Protein AF-A0A942FLY1-F1 (afdb_monomer_lite)

pLDDT: mean 85.31, std 17.41, range [40.28, 98.5]

Structure (mmCIF, N/CA/C/O backbone):
data_AF-A0A942FLY1-F1
#
_entry.id   AF-A0A942FLY1-F1
#
loop_
_atom_site.group_PDB
_atom_site.id
_atom_site.type_symbol
_atom_site.label_atom_id
_atom_site.label_alt_id
_atom_site.label_comp_id
_atom_site.label_asym_id
_atom_site.label_entity_id
_atom_site.label_seq_id
_atom_site.pdbx_PDB_ins_code
_atom_site.Cartn_x
_atom_site.Cartn_y
_atom_site.Cartn_z
_atom_site.occupancy
_atom_site.B_iso_or_equiv
_atom_site.auth_seq_id
_atom_site.auth_comp_id
_atom_site.auth_asym_id
_atom_site.auth_atom_id
_atom_site.pdbx_PDB_model_num
ATOM 1 N N . MET A 1 1 ? 73.796 -6.357 -2.830 1.00 40.78 1 MET A N 1
ATOM 2 C CA . MET A 1 1 ? 73.088 -5.312 -3.601 1.00 40.78 1 MET A CA 1
ATOM 3 C C . MET A 1 1 ? 71.598 -5.656 -3.583 1.00 40.78 1 MET A C 1
ATOM 5 O O . MET A 1 1 ? 71.176 -6.562 -4.288 1.00 40.78 1 MET A O 1
ATOM 9 N N . HIS A 1 2 ? 70.840 -5.077 -2.645 1.00 40.28 2 HIS A N 1
ATOM 10 C CA . HIS A 1 2 ? 69.423 -5.391 -2.408 1.00 40.28 2 HIS A CA 1
ATOM 11 C C . HIS A 1 2 ? 68.523 -4.657 -3.409 1.00 40.28 2 HIS A C 1
ATOM 13 O O . HIS A 1 2 ? 68.563 -3.433 -3.484 1.00 40.28 2 HIS A O 1
ATOM 19 N N . SER A 1 3 ? 67.695 -5.399 -4.148 1.00 44.44 3 SER A N 1
ATOM 20 C CA . SER A 1 3 ? 66.624 -4.842 -4.980 1.00 44.44 3 SER A CA 1
ATOM 21 C C . SER A 1 3 ? 65.316 -4.866 -4.185 1.00 44.44 3 SER A C 1
ATOM 23 O O . SER A 1 3 ? 64.737 -5.927 -3.949 1.00 44.44 3 SER A O 1
ATOM 25 N N . GLY A 1 4 ? 64.902 -3.697 -3.692 1.00 44.03 4 GLY A N 1
ATOM 26 C CA . GLY A 1 4 ? 63.674 -3.511 -2.921 1.00 44.03 4 GLY A CA 1
ATOM 27 C C . GLY A 1 4 ? 62.447 -3.460 -3.831 1.00 44.03 4 GLY A C 1
ATOM 28 O O . GLY A 1 4 ? 62.300 -2.544 -4.639 1.00 44.03 4 GLY A O 1
ATOM 29 N N . LYS A 1 5 ? 61.546 -4.435 -3.687 1.00 50.16 5 LYS A N 1
ATOM 30 C CA . LYS A 1 5 ? 60.229 -4.433 -4.337 1.00 50.16 5 LYS A CA 1
ATOM 31 C C . LYS A 1 5 ? 59.333 -3.398 -3.644 1.00 50.16 5 LYS A C 1
ATOM 33 O O . LYS A 1 5 ? 59.075 -3.507 -2.448 1.00 50.16 5 LYS A O 1
ATOM 38 N N . ARG A 1 6 ? 58.865 -2.392 -4.390 1.00 56.00 6 ARG A N 1
ATOM 39 C CA . ARG A 1 6 ? 57.869 -1.415 -3.922 1.00 56.00 6 ARG A CA 1
ATOM 40 C C . ARG A 1 6 ? 56.519 -2.120 -3.758 1.00 56.00 6 ARG A C 1
ATOM 42 O O . ARG A 1 6 ? 55.914 -2.522 -4.747 1.00 56.00 6 ARG A O 1
ATOM 49 N N . PHE A 1 7 ? 56.061 -2.273 -2.519 1.00 55.34 7 PHE A N 1
ATOM 50 C CA . PHE A 1 7 ? 54.695 -2.693 -2.214 1.00 55.34 7 PHE A CA 1
ATOM 51 C C . PHE A 1 7 ? 53.744 -1.525 -2.498 1.00 55.34 7 PHE A C 1
ATOM 53 O O . PHE A 1 7 ? 53.823 -0.483 -1.852 1.00 55.34 7 PHE A O 1
ATOM 60 N N . ILE A 1 8 ? 52.862 -1.690 -3.484 1.00 60.62 8 ILE A N 1
ATOM 61 C CA . ILE A 1 8 ? 51.732 -0.783 -3.712 1.00 60.62 8 ILE A CA 1
ATOM 62 C C . ILE A 1 8 ? 50.702 -1.085 -2.613 1.00 60.62 8 ILE A C 1
ATOM 64 O O . ILE A 1 8 ? 50.319 -2.249 -2.465 1.00 60.62 8 ILE A O 1
ATOM 68 N N . PRO A 1 9 ? 50.259 -0.103 -1.810 1.00 50.94 9 PRO A N 1
ATOM 69 C CA . PRO A 1 9 ? 49.296 -0.367 -0.754 1.00 50.94 9 PRO A CA 1
ATOM 70 C C . PRO A 1 9 ? 47.926 -0.640 -1.393 1.00 50.94 9 PRO A C 1
ATOM 72 O O . PRO A 1 9 ? 47.293 0.255 -1.942 1.00 50.94 9 PRO A O 1
ATOM 75 N N . ILE A 1 10 ? 47.471 -1.893 -1.327 1.00 59.38 10 ILE A N 1
ATOM 76 C CA . ILE A 1 10 ? 46.136 -2.348 -1.770 1.00 59.38 10 ILE A CA 1
ATOM 77 C C . ILE A 1 10 ? 45.045 -1.911 -0.766 1.00 59.38 10 ILE A C 1
ATOM 79 O O . ILE A 1 10 ? 43.876 -1.757 -1.103 1.00 59.38 10 ILE A O 1
ATOM 83 N N . ILE A 1 11 ? 45.449 -1.638 0.474 1.00 58.66 11 ILE A N 1
ATOM 84 C CA . ILE A 1 11 ? 44.590 -1.317 1.620 1.00 58.66 11 ILE A CA 1
ATOM 85 C C . ILE A 1 11 ? 43.744 -0.028 1.448 1.00 58.66 11 ILE A C 1
ATOM 87 O O . ILE A 1 11 ? 42.546 -0.091 1.724 1.00 58.66 11 ILE A O 1
ATOM 91 N N . PRO A 1 12 ? 44.261 1.123 0.963 1.00 57.78 12 PRO A N 1
ATOM 92 C CA . PRO A 1 12 ? 43.445 2.332 0.804 1.00 57.78 12 PRO A CA 1
ATOM 93 C C . PRO A 1 12 ? 42.401 2.232 -0.322 1.00 57.78 12 PRO A C 1
ATOM 95 O O . PRO A 1 12 ? 41.410 2.955 -0.280 1.00 57.78 12 PRO A O 1
ATOM 98 N N . LEU A 1 13 ? 42.582 1.326 -1.295 1.00 58.31 13 LEU A N 1
ATOM 99 C CA . LEU A 1 13 ? 41.621 1.101 -2.384 1.00 58.31 13 LEU A CA 1
ATOM 100 C C . LEU A 1 13 ? 40.384 0.322 -1.906 1.00 58.31 13 LEU A C 1
ATOM 102 O O . LEU A 1 13 ? 39.271 0.593 -2.342 1.00 58.31 13 LEU A O 1
ATOM 106 N N . PHE A 1 14 ? 40.565 -0.626 -0.981 1.00 60.28 14 PHE A N 1
ATOM 107 C CA . PHE A 1 14 ? 39.440 -1.334 -0.366 1.00 60.28 14 PHE A CA 1
ATOM 108 C C . PHE A 1 14 ? 38.679 -0.441 0.615 1.00 60.28 14 PHE A C 1
ATOM 110 O O . PHE A 1 14 ? 37.452 -0.467 0.636 1.00 60.28 14 PHE A O 1
ATOM 117 N N . LEU A 1 15 ? 39.386 0.388 1.390 1.00 57.72 15 LEU A N 1
ATOM 118 C CA . LEU A 1 15 ? 38.743 1.268 2.366 1.00 57.72 15 LEU A CA 1
ATOM 119 C C . LEU A 1 15 ? 37.873 2.345 1.695 1.00 57.72 15 LEU A C 1
ATOM 121 O O . LEU A 1 15 ? 36.806 2.659 2.213 1.00 57.72 15 LEU A O 1
ATOM 125 N N . SER A 1 16 ? 38.269 2.863 0.524 1.00 57.84 16 SER A N 1
ATOM 126 C CA . SER A 1 16 ? 37.427 3.801 -0.231 1.00 57.84 16 SER A CA 1
ATOM 127 C C . SER A 1 16 ? 36.154 3.137 -0.761 1.00 57.84 16 SER A C 1
ATOM 129 O O . SER A 1 16 ? 35.086 3.735 -0.674 1.00 57.84 16 SER A O 1
ATOM 131 N N . LEU A 1 17 ? 36.231 1.883 -1.224 1.00 57.12 17 LEU A N 1
ATOM 132 C CA . LEU A 1 17 ? 35.080 1.144 -1.750 1.00 57.12 17 LEU A CA 1
ATOM 133 C C . LEU A 1 17 ? 34.001 0.894 -0.678 1.00 57.12 17 LEU A C 1
ATOM 135 O O . LEU A 1 17 ? 32.814 0.979 -0.977 1.00 57.12 17 LEU A O 1
ATOM 139 N N . PHE A 1 18 ? 34.401 0.647 0.576 1.00 56.84 18 PHE A N 1
ATOM 140 C CA . PHE A 1 18 ? 33.465 0.426 1.688 1.00 56.84 18 PHE A CA 1
ATOM 141 C C . PHE A 1 18 ? 32.710 1.691 2.121 1.00 56.84 18 PHE A C 1
ATOM 143 O O . PHE A 1 18 ? 31.560 1.592 2.546 1.00 56.84 18 PHE A O 1
ATOM 150 N N . ILE A 1 19 ? 33.315 2.877 1.988 1.00 57.56 19 ILE A N 1
ATOM 151 C CA . ILE A 1 19 ? 32.670 4.137 2.392 1.00 57.56 19 ILE A CA 1
ATOM 152 C C . ILE A 1 19 ? 31.537 4.508 1.420 1.00 57.56 19 ILE A C 1
ATOM 154 O O . ILE A 1 19 ? 30.508 5.011 1.860 1.00 57.56 19 ILE A O 1
ATOM 158 N N . PHE A 1 20 ? 31.657 4.197 0.122 1.00 51.72 20 PHE A N 1
ATOM 159 C CA . PHE A 1 20 ? 30.610 4.514 -0.863 1.00 51.72 20 PHE A CA 1
ATOM 160 C C . PHE A 1 20 ? 29.344 3.652 -0.737 1.00 51.72 20 PHE A C 1
ATOM 162 O O . PHE A 1 20 ? 28.264 4.122 -1.087 1.00 51.72 20 PHE A O 1
ATOM 169 N N . VAL A 1 21 ? 29.436 2.424 -0.211 1.00 53.34 21 VAL A N 1
ATOM 170 C CA . VAL A 1 21 ? 28.261 1.538 -0.072 1.00 53.34 21 VAL A CA 1
ATOM 171 C C . VAL A 1 21 ? 27.296 2.041 1.007 1.00 53.34 21 VAL A C 1
ATOM 173 O O . VAL A 1 21 ? 26.085 1.912 0.857 1.00 53.34 21 VAL A O 1
ATOM 176 N N . GLN A 1 22 ? 27.812 2.659 2.074 1.00 44.53 22 GLN A N 1
ATOM 177 C CA . GLN A 1 22 ? 26.996 3.120 3.205 1.00 44.53 22 GLN A CA 1
ATOM 178 C C . GLN A 1 22 ? 26.071 4.297 2.839 1.00 44.53 22 GLN A C 1
ATOM 180 O O . GLN A 1 22 ? 25.005 4.436 3.427 1.00 44.53 22 GLN A O 1
ATOM 185 N N . PHE A 1 23 ? 26.417 5.107 1.831 1.00 48.12 23 PHE A N 1
ATOM 186 C CA . PHE A 1 23 ? 25.578 6.230 1.386 1.00 48.12 23 PHE A CA 1
ATOM 187 C C . PHE A 1 23 ? 24.426 5.823 0.452 1.00 48.12 23 PHE A C 1
ATOM 189 O O . PHE A 1 23 ? 23.555 6.642 0.175 1.00 48.12 23 PHE A O 1
ATOM 196 N N . ALA A 1 24 ? 24.386 4.573 -0.024 1.00 51.62 24 ALA A N 1
ATOM 197 C CA . ALA A 1 24 ? 23.354 4.111 -0.956 1.00 51.62 24 ALA A CA 1
ATOM 198 C C . ALA A 1 24 ? 22.053 3.633 -0.274 1.00 51.62 24 ALA A C 1
ATOM 200 O O . ALA A 1 24 ? 21.090 3.328 -0.970 1.00 51.62 24 ALA A O 1
ATOM 201 N N . GLN A 1 25 ? 22.006 3.571 1.062 1.00 53.81 25 GLN A N 1
ATOM 202 C CA . GLN A 1 25 ? 20.815 3.180 1.837 1.00 53.81 25 GLN A CA 1
ATOM 203 C C . GLN A 1 25 ? 20.180 4.351 2.603 1.00 53.81 25 GLN A C 1
ATOM 205 O O . GLN A 1 25 ? 19.601 4.162 3.669 1.00 53.81 25 GLN A O 1
ATOM 210 N N . ALA A 1 26 ? 20.271 5.576 2.081 1.00 54.91 26 ALA A N 1
ATOM 211 C CA . ALA A 1 26 ? 19.408 6.642 2.575 1.00 54.91 26 ALA A CA 1
ATOM 212 C C . ALA A 1 26 ? 17.952 6.319 2.193 1.00 54.91 26 ALA A C 1
ATOM 214 O O . ALA A 1 26 ? 17.667 6.048 1.022 1.00 54.91 26 ALA A O 1
ATOM 215 N N . GLU A 1 27 ? 17.041 6.344 3.171 1.00 61.19 27 GLU A N 1
ATOM 216 C CA . GLU A 1 27 ? 15.598 6.331 2.918 1.00 61.19 27 GLU A CA 1
ATOM 217 C C . GLU A 1 27 ? 15.294 7.412 1.877 1.00 61.19 27 GLU A C 1
ATOM 219 O O . GLU A 1 27 ? 15.548 8.595 2.102 1.00 61.19 27 GLU A O 1
ATOM 224 N N . THR A 1 28 ? 14.838 7.004 0.690 1.00 66.19 28 THR A N 1
ATOM 225 C CA . THR A 1 28 ? 14.522 7.967 -0.364 1.00 66.19 28 THR A CA 1
ATOM 226 C C . THR A 1 28 ? 13.176 8.586 -0.017 1.00 66.19 28 THR A C 1
ATOM 228 O O . THR A 1 28 ? 12.174 7.862 -0.032 1.00 66.19 28 THR A O 1
ATOM 231 N N . PRO A 1 29 ? 13.117 9.889 0.307 1.00 74.56 29 PRO A N 1
ATOM 232 C CA . PRO A 1 29 ? 11.842 10.527 0.561 1.00 74.56 29 PRO A CA 1
ATOM 233 C C . PRO A 1 29 ? 10.996 10.436 -0.709 1.00 74.56 29 PRO A C 1
ATOM 235 O O . PRO A 1 29 ? 11.490 10.632 -1.819 1.00 74.56 29 PRO A O 1
ATOM 238 N N . PHE A 1 30 ? 9.713 10.143 -0.557 1.00 77.50 30 PHE A N 1
ATOM 239 C CA . PHE A 1 30 ? 8.752 10.270 -1.641 1.00 77.50 30 PHE A CA 1
ATOM 240 C C . PHE A 1 30 ? 7.655 11.235 -1.215 1.00 77.50 30 PHE A C 1
ATOM 242 O O . PHE A 1 30 ? 7.217 11.246 -0.068 1.00 77.50 30 PHE A O 1
ATOM 249 N N . ASP A 1 31 ? 7.239 12.061 -2.165 1.00 87.50 31 ASP A N 1
ATOM 250 C CA . ASP A 1 31 ? 6.129 12.992 -2.024 1.00 87.50 31 ASP A CA 1
ATOM 251 C C . ASP A 1 31 ? 5.104 12.634 -3.094 1.00 87.50 31 ASP A C 1
ATOM 253 O O . ASP A 1 31 ? 5.434 12.589 -4.288 1.00 87.50 31 ASP A O 1
ATOM 257 N N . ILE A 1 32 ? 3.895 12.303 -2.649 1.00 90.94 32 ILE A N 1
ATOM 258 C CA . ILE A 1 32 ? 2.827 11.786 -3.492 1.00 90.94 32 ILE A CA 1
ATOM 259 C C . ILE A 1 32 ? 1.473 12.388 -3.111 1.00 90.94 32 ILE A C 1
ATOM 261 O O . ILE A 1 32 ? 1.190 12.683 -1.952 1.00 90.94 32 ILE A O 1
ATOM 265 N N . THR A 1 33 ? 0.595 12.525 -4.100 1.00 94.75 33 THR A N 1
ATOM 266 C CA . THR A 1 33 ? -0.830 12.814 -3.914 1.00 94.75 33 THR A CA 1
ATOM 267 C C . THR A 1 33 ? -1.657 11.656 -4.446 1.00 94.75 33 THR A C 1
ATOM 269 O O . THR A 1 33 ? -1.380 11.129 -5.520 1.00 94.75 33 THR A O 1
ATOM 272 N N . GLU A 1 34 ? -2.700 11.282 -3.714 1.00 94.38 34 GLU A N 1
ATOM 273 C CA . GLU A 1 34 ? -3.607 10.197 -4.080 1.00 94.38 34 GLU A CA 1
ATOM 274 C C . GLU A 1 34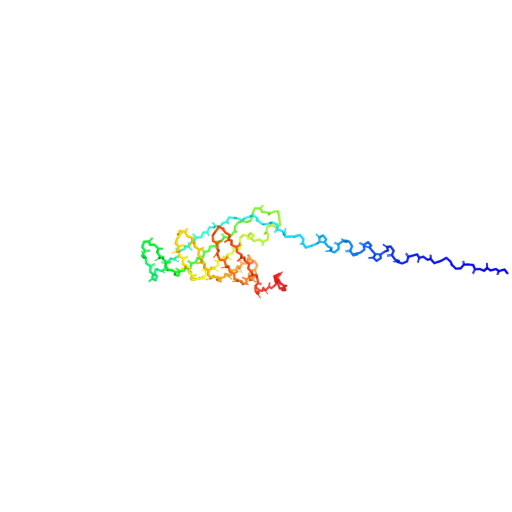 ? -4.961 10.768 -4.512 1.00 94.38 34 GLU A C 1
ATOM 276 O O . GLU A 1 34 ? -5.5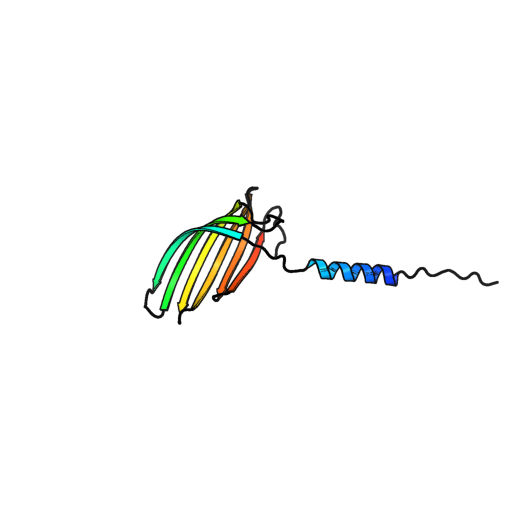49 11.596 -3.817 1.00 94.38 34 GLU A O 1
ATOM 281 N N . CYS A 1 35 ? -5.484 10.301 -5.646 1.00 96.38 35 CYS A N 1
ATOM 282 C CA . CYS A 1 35 ? -6.888 10.479 -6.007 1.00 96.38 35 CYS A CA 1
ATOM 283 C C . CYS A 1 35 ? -7.589 9.128 -5.869 1.00 96.38 35 CYS A C 1
ATOM 285 O O . CYS A 1 35 ? -7.244 8.185 -6.583 1.00 96.38 35 CYS A O 1
ATOM 287 N N . ALA A 1 36 ? -8.534 9.024 -4.931 1.00 96.69 36 ALA A N 1
ATOM 288 C CA . ALA A 1 36 ? -9.076 7.748 -4.480 1.00 96.69 36 ALA A CA 1
ATOM 289 C C . ALA A 1 36 ? -10.605 7.749 -4.391 1.00 96.69 36 ALA A C 1
ATOM 291 O O . ALA A 1 36 ? -11.220 8.723 -3.961 1.00 96.69 36 ALA A O 1
ATOM 292 N N . SER A 1 37 ? -11.204 6.606 -4.712 1.00 97.75 37 SER A N 1
ATOM 293 C CA . SER A 1 37 ? -12.549 6.231 -4.286 1.00 97.75 37 SER A CA 1
ATOM 294 C C . SER A 1 37 ? -12.435 5.241 -3.131 1.00 97.75 37 SER A C 1
ATOM 296 O O . SER A 1 37 ? -11.644 4.298 -3.205 1.00 97.75 37 SER A O 1
ATOM 298 N N . ILE A 1 38 ? -13.202 5.462 -2.063 1.00 97.69 38 ILE A N 1
ATOM 299 C CA . ILE A 1 38 ? -13.138 4.666 -0.835 1.00 97.69 38 ILE A CA 1
ATOM 300 C C . ILE A 1 38 ? -14.531 4.148 -0.499 1.00 97.69 38 ILE A C 1
ATOM 302 O O . ILE A 1 38 ? -15.492 4.911 -0.434 1.00 97.69 38 ILE A O 1
ATOM 306 N N . THR A 1 39 ? -14.612 2.849 -0.236 1.00 98.25 39 THR A N 1
ATOM 307 C CA . THR A 1 39 ? -15.775 2.182 0.343 1.00 98.25 39 THR A CA 1
ATOM 308 C C . THR A 1 39 ? -15.449 1.784 1.776 1.00 98.25 39 THR A C 1
ATOM 310 O O . THR A 1 39 ? -14.423 1.155 2.038 1.00 98.25 39 THR A O 1
ATOM 313 N N . ILE A 1 40 ? -16.330 2.148 2.706 1.00 97.31 40 ILE A N 1
ATOM 3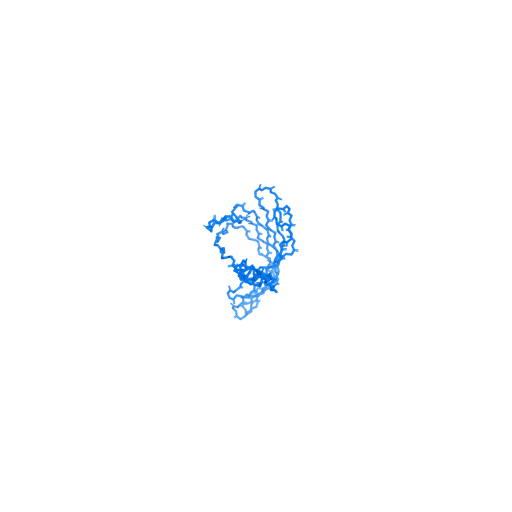14 C CA . ILE A 1 40 ? -16.233 1.785 4.120 1.00 97.31 40 ILE A CA 1
ATOM 315 C C . ILE A 1 40 ? -17.421 0.893 4.458 1.00 97.31 40 ILE A C 1
ATOM 317 O O . ILE A 1 40 ? -18.565 1.247 4.186 1.00 97.31 40 ILE A O 1
ATOM 321 N N . THR A 1 41 ? -17.145 -0.256 5.066 1.00 98.00 41 THR A N 1
ATOM 322 C CA . THR A 1 41 ? -18.171 -1.168 5.580 1.00 98.00 41 THR A CA 1
ATOM 323 C C . THR A 1 41 ? -18.064 -1.222 7.094 1.00 98.00 41 THR A C 1
ATOM 325 O O . THR A 1 41 ? -17.075 -1.723 7.628 1.00 98.00 41 THR A O 1
ATOM 328 N N . ME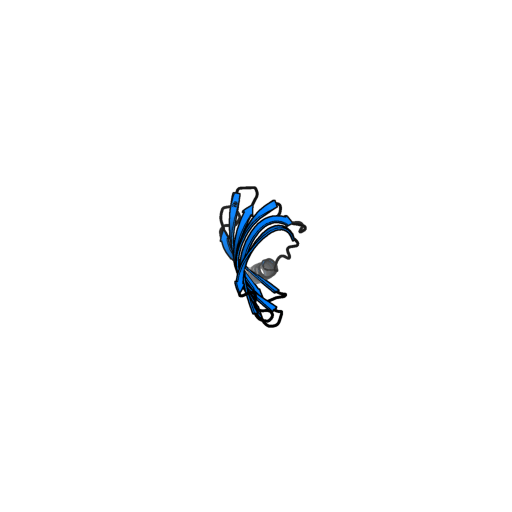T A 1 42 ? -19.068 -0.699 7.795 1.00 97.38 42 MET A N 1
ATOM 329 C CA . MET A 1 42 ? -19.073 -0.674 9.257 1.00 97.38 42 MET A CA 1
ATOM 330 C C . MET A 1 42 ? -19.318 -2.073 9.828 1.00 97.38 42 MET A C 1
ATOM 332 O O . MET A 1 42 ? -20.272 -2.749 9.454 1.00 97.38 42 MET A O 1
ATOM 336 N N . VAL A 1 43 ? -18.459 -2.484 10.758 1.00 96.94 43 VAL A N 1
ATOM 337 C CA . VAL A 1 43 ? -18.648 -3.659 11.625 1.00 96.94 43 VAL A CA 1
ATOM 338 C C . VAL A 1 43 ? -19.224 -3.223 12.977 1.00 96.94 43 VAL A C 1
ATOM 340 O O . VAL A 1 43 ? -20.067 -3.910 13.541 1.00 96.94 43 VAL A O 1
ATOM 343 N N . SER A 1 44 ? -18.784 -2.069 13.487 1.00 95.50 44 SER A N 1
ATOM 344 C CA . SER A 1 44 ? -19.295 -1.411 14.696 1.00 95.50 44 SER A CA 1
ATOM 345 C C . SER A 1 44 ? -19.155 0.098 14.539 1.00 95.50 44 SER A C 1
ATOM 347 O O . SER A 1 44 ? -18.097 0.559 14.111 1.00 95.50 44 SER A O 1
ATOM 349 N N . ASP A 1 45 ? -20.176 0.861 14.921 1.00 94.12 45 ASP A N 1
ATOM 350 C CA . ASP A 1 45 ? -20.231 2.327 14.838 1.00 94.12 45 ASP A CA 1
ATOM 351 C C . ASP A 1 45 ? -20.476 3.002 16.201 1.00 94.12 45 ASP A C 1
ATOM 353 O O . ASP A 1 45 ? -20.934 4.143 16.285 1.00 94.12 45 ASP A O 1
ATOM 357 N N . ILE A 1 46 ? -20.148 2.306 17.292 1.00 93.12 46 ILE A N 1
ATOM 358 C CA . ILE A 1 46 ? -20.296 2.841 18.645 1.00 93.12 46 ILE A CA 1
ATOM 359 C C . ILE A 1 46 ? -19.417 4.089 18.785 1.00 93.12 46 ILE A C 1
ATOM 361 O O . ILE A 1 46 ? -18.250 4.095 18.398 1.00 93.12 46 ILE A O 1
ATOM 365 N N . LYS A 1 47 ? -19.968 5.148 19.389 1.00 84.50 47 LYS A N 1
ATOM 366 C CA . LYS A 1 47 ? -19.354 6.486 19.486 1.00 84.50 47 LYS A CA 1
ATOM 367 C C . LYS A 1 47 ? -17.884 6.489 19.935 1.00 84.50 47 LYS A C 1
ATOM 369 O O . LYS A 1 47 ? -17.109 7.329 19.492 1.00 84.50 47 LYS A O 1
ATOM 374 N N . GLU A 1 48 ? -17.510 5.577 20.825 1.00 91.19 48 GLU A N 1
ATOM 375 C CA . GLU A 1 48 ? -16.159 5.482 21.398 1.00 91.19 48 GLU A CA 1
ATOM 376 C C . GLU A 1 48 ? -15.293 4.396 20.738 1.00 91.19 48 GLU A C 1
ATOM 378 O O . GLU A 1 48 ? -14.084 4.331 20.981 1.00 91.19 48 GLU A O 1
ATOM 383 N N . PHE A 1 49 ? -15.905 3.545 19.910 1.00 93.12 49 PHE A N 1
ATOM 384 C CA . PHE A 1 49 ? -15.278 2.377 19.313 1.00 93.12 49 PHE A CA 1
ATOM 385 C C . PHE A 1 49 ? -15.894 2.029 17.953 1.00 93.12 49 PHE A C 1
ATOM 387 O O . PHE A 1 49 ? -16.978 1.443 17.856 1.00 93.12 49 PHE A O 1
ATOM 394 N N . MET A 1 50 ? -15.149 2.328 16.893 1.00 96.94 50 MET A N 1
ATOM 395 C CA . MET A 1 50 ? -15.523 1.957 15.534 1.00 96.94 50 MET A CA 1
ATOM 396 C C . MET A 1 50 ? -14.649 0.816 15.036 1.00 96.94 50 MET A C 1
ATOM 398 O O . MET A 1 50 ? -13.442 0.809 15.270 1.00 96.94 50 MET A O 1
ATOM 402 N N . VAL A 1 51 ? -15.245 -0.116 14.301 1.00 97.81 51 VAL A N 1
ATOM 403 C CA . VAL A 1 51 ? -14.531 -1.140 13.529 1.00 97.81 51 VAL A CA 1
ATOM 404 C C . VAL A 1 51 ? -15.123 -1.144 12.136 1.00 97.81 51 VAL A C 1
ATOM 406 O O . VAL A 1 51 ? -16.345 -1.155 11.991 1.00 97.81 51 VAL A O 1
ATOM 409 N N . PHE A 1 52 ? -14.279 -1.124 11.113 1.00 97.81 52 PHE A N 1
ATOM 410 C CA . PHE A 1 52 ? -14.734 -1.068 9.733 1.00 97.81 52 PHE A CA 1
ATOM 411 C C . PHE A 1 52 ? -13.760 -1.739 8.772 1.00 97.81 52 PHE A C 1
ATOM 413 O O . PHE A 1 52 ? -12.540 -1.688 8.940 1.00 97.81 52 PHE A O 1
ATOM 420 N N . GLY A 1 53 ? -14.324 -2.345 7.733 1.00 98.19 53 GLY A N 1
ATOM 421 C CA . GLY A 1 53 ? -13.593 -2.700 6.529 1.00 98.19 53 GLY A CA 1
ATOM 422 C C . GLY A 1 53 ? -13.412 -1.477 5.640 1.00 98.19 53 GLY A C 1
ATOM 423 O O . GLY A 1 53 ? -14.316 -0.647 5.523 1.00 98.19 53 GLY A O 1
ATOM 424 N N . LEU A 1 54 ? -12.246 -1.374 5.016 1.00 97.31 54 LEU A N 1
ATOM 425 C CA . LEU A 1 54 ? -11.922 -0.355 4.031 1.00 97.31 54 LEU A CA 1
ATOM 426 C C . LEU A 1 54 ? -11.518 -1.031 2.725 1.00 97.31 54 LEU A C 1
ATOM 428 O O . LEU A 1 54 ? -10.686 -1.935 2.728 1.00 97.31 54 LEU A O 1
ATOM 432 N N . GLU A 1 55 ? -12.060 -0.537 1.618 1.00 98.31 55 GLU A N 1
ATOM 433 C CA . GLU A 1 55 ? -11.550 -0.786 0.274 1.00 98.31 55 GLU A CA 1
ATOM 434 C C . GLU A 1 55 ? -11.350 0.560 -0.426 1.00 98.31 55 GLU A C 1
ATOM 436 O O . GLU A 1 55 ? -12.286 1.348 -0.538 1.00 98.31 55 GLU A O 1
ATOM 441 N N . ALA A 1 56 ? -10.139 0.834 -0.902 1.00 97.62 56 ALA A N 1
ATOM 442 C CA . ALA A 1 56 ? -9.819 2.046 -1.646 1.00 97.62 56 ALA A CA 1
ATOM 443 C C . ALA A 1 56 ? -9.184 1.703 -2.990 1.00 97.62 56 ALA A C 1
ATOM 445 O O . ALA A 1 56 ? -8.332 0.823 -3.072 1.00 97.62 56 ALA A O 1
ATOM 446 N N . LYS A 1 57 ? -9.578 2.409 -4.047 1.00 98.50 57 LYS A N 1
ATOM 447 C CA . LYS A 1 57 ? -8.981 2.300 -5.384 1.00 98.50 57 LYS A CA 1
ATOM 448 C C . LYS A 1 57 ? -8.688 3.689 -5.909 1.00 98.50 57 LYS A C 1
ATOM 450 O O . LYS A 1 57 ? -9.499 4.593 -5.720 1.00 98.50 57 LYS A O 1
ATOM 455 N N . GLY A 1 58 ? -7.562 3.861 -6.582 1.00 97.94 58 GLY A N 1
ATOM 456 C CA . GLY A 1 58 ? -7.170 5.186 -7.028 1.00 97.94 58 GLY A CA 1
ATOM 457 C C . GLY A 1 58 ? -5.929 5.210 -7.893 1.00 97.94 58 GLY A C 1
ATOM 458 O O . GLY A 1 58 ? -5.504 4.186 -8.427 1.00 97.94 58 GLY A O 1
ATOM 459 N N . ILE A 1 59 ? -5.364 6.403 -8.019 1.00 97.81 59 ILE A N 1
ATOM 460 C CA . ILE A 1 59 ? -4.119 6.667 -8.732 1.00 97.81 59 ILE A CA 1
ATOM 461 C C . ILE A 1 59 ? -3.227 7.595 -7.906 1.00 97.81 59 ILE A C 1
ATOM 463 O O . ILE A 1 59 ? -3.719 8.477 -7.195 1.00 97.81 59 ILE A O 1
ATOM 467 N N . VAL A 1 60 ? -1.919 7.377 -8.003 1.00 96.12 60 VAL A N 1
ATOM 468 C CA . VAL A 1 60 ? -0.884 8.170 -7.340 1.00 96.12 60 VAL A CA 1
ATOM 469 C C . VAL A 1 60 ? -0.256 9.154 -8.324 1.00 96.12 60 VAL A C 1
ATOM 471 O O . VAL A 1 60 ? 0.105 8.792 -9.443 1.00 96.12 60 VAL A O 1
ATOM 474 N N . PHE A 1 61 ? -0.064 10.393 -7.885 1.00 94.69 61 PHE A N 1
ATOM 475 C CA . PHE A 1 61 ? 0.715 11.417 -8.573 1.00 94.69 61 PHE A CA 1
ATOM 476 C C . PHE A 1 61 ? 1.977 11.693 -7.764 1.00 94.69 61 PHE A C 1
ATOM 478 O O . PHE A 1 61 ? 1.887 12.091 -6.606 1.00 94.69 61 PHE A O 1
ATOM 485 N N . SER A 1 62 ? 3.149 11.465 -8.357 1.00 93.12 62 SER A N 1
ATOM 486 C CA . SER A 1 62 ? 4.428 11.646 -7.665 1.00 93.12 62 SER A CA 1
ATOM 487 C C . SER A 1 62 ? 4.969 13.045 -7.913 1.00 93.12 62 SER A C 1
ATOM 489 O O . SER A 1 62 ? 5.159 13.452 -9.062 1.00 93.12 62 SER A O 1
ATOM 491 N N . HIS A 1 63 ? 5.321 13.748 -6.844 1.00 91.56 63 HIS A N 1
ATOM 492 C CA . HIS A 1 63 ? 5.953 15.068 -6.905 1.00 91.56 63 HIS A CA 1
ATOM 493 C C . HIS A 1 63 ? 7.474 14.971 -6.876 1.00 91.56 63 HIS A C 1
ATOM 495 O O . HIS A 1 63 ? 8.130 15.754 -7.558 1.00 91.56 63 HIS A O 1
ATOM 501 N N . HIS A 1 64 ? 8.019 13.924 -6.250 1.00 90.19 64 HIS A N 1
ATOM 502 C CA . HIS A 1 64 ? 9.457 13.642 -6.225 1.00 90.19 64 HIS A CA 1
ATOM 503 C C . HIS A 1 64 ? 10.085 13.519 -7.634 1.00 90.19 64 HIS A C 1
ATOM 505 O O . HIS A 1 64 ? 9.431 13.062 -8.576 1.00 90.19 64 HIS A O 1
ATOM 511 N N . GLU A 1 65 ? 11.358 13.907 -7.783 1.00 88.25 65 GLU A N 1
ATOM 512 C CA . GLU A 1 65 ? 12.066 13.981 -9.075 1.00 88.25 65 GLU A CA 1
ATOM 513 C C . GLU A 1 65 ? 12.169 12.630 -9.793 1.00 88.25 65 GLU A C 1
ATOM 515 O O . GLU A 1 65 ? 12.035 12.569 -11.013 1.00 88.25 65 GLU A O 1
ATOM 520 N N . ASN A 1 66 ? 12.339 11.532 -9.046 1.00 86.75 66 ASN A N 1
ATOM 521 C CA . ASN A 1 66 ? 12.444 10.186 -9.625 1.00 86.75 66 ASN A CA 1
ATOM 522 C C . ASN A 1 66 ? 11.122 9.649 -10.204 1.00 86.75 66 ASN A C 1
ATOM 524 O O . ASN A 1 66 ? 11.143 8.635 -10.897 1.00 86.75 66 ASN A O 1
ATOM 528 N N . LYS A 1 67 ? 9.981 10.291 -9.896 1.00 90.38 67 LYS A N 1
ATOM 529 C CA . LYS A 1 67 ? 8.631 9.910 -10.344 1.00 90.38 67 LYS A CA 1
ATOM 530 C C . LYS A 1 67 ? 8.300 8.421 -10.165 1.00 90.38 67 LYS A C 1
ATOM 532 O O . LYS A 1 67 ? 7.480 7.891 -10.911 1.00 90.38 67 LYS A O 1
ATOM 537 N N . ALA A 1 68 ? 8.889 7.760 -9.165 1.00 88.44 68 ALA A N 1
ATOM 538 C CA . ALA A 1 68 ? 8.847 6.302 -9.031 1.00 88.44 68 ALA A CA 1
ATOM 539 C C . ALA A 1 68 ? 7.417 5.733 -8.957 1.00 88.44 68 ALA A C 1
ATOM 541 O O . ALA A 1 68 ? 7.151 4.674 -9.516 1.00 88.44 68 ALA A O 1
ATOM 542 N N . PHE A 1 69 ? 6.492 6.460 -8.320 1.00 92.12 69 PHE A N 1
ATOM 543 C CA . PHE A 1 69 ? 5.086 6.062 -8.176 1.00 92.12 69 PHE A CA 1
ATOM 544 C C . PHE A 1 69 ? 4.128 6.864 -9.068 1.00 92.12 69 PHE A C 1
ATOM 546 O O . PHE A 1 69 ? 2.917 6.856 -8.850 1.00 92.12 69 PHE A O 1
ATOM 553 N N . ASN A 1 70 ? 4.644 7.620 -10.041 1.00 95.50 70 ASN A N 1
ATOM 554 C CA . ASN A 1 70 ? 3.799 8.498 -10.836 1.00 95.50 70 ASN A CA 1
ATOM 555 C C . ASN A 1 70 ? 2.856 7.701 -11.743 1.00 95.50 70 ASN A C 1
ATOM 557 O O . ASN A 1 70 ? 3.297 6.841 -12.500 1.00 95.50 70 ASN A O 1
ATOM 561 N N . ASN A 1 71 ? 1.571 8.051 -11.711 1.00 96.69 71 ASN A N 1
ATOM 562 C CA . ASN A 1 71 ? 0.491 7.375 -12.427 1.00 96.69 71 ASN A CA 1
ATOM 563 C C . ASN A 1 71 ? 0.318 5.893 -12.057 1.00 96.69 71 ASN A C 1
ATOM 565 O O . ASN A 1 71 ? -0.310 5.149 -12.809 1.00 96.69 71 ASN A O 1
ATOM 569 N N . CYS A 1 72 ? 0.829 5.456 -10.903 1.00 97.12 72 CYS A N 1
ATOM 570 C CA . CYS A 1 72 ? 0.541 4.116 -10.414 1.00 97.12 72 CYS A CA 1
ATOM 571 C C . CYS A 1 72 ? -0.924 4.033 -9.982 1.00 97.12 72 CYS A C 1
ATOM 573 O O . CYS A 1 72 ? -1.366 4.789 -9.113 1.00 97.12 72 CYS A O 1
ATOM 575 N N . ALA A 1 73 ? -1.672 3.096 -10.559 1.00 98.31 73 ALA A N 1
ATOM 576 C CA . ALA A 1 73 ? -2.971 2.715 -10.032 1.00 98.31 73 ALA A CA 1
ATOM 577 C C . ALA A 1 73 ? -2.772 1.961 -8.717 1.00 98.31 73 ALA A C 1
ATOM 579 O O . ALA A 1 73 ? -1.817 1.196 -8.572 1.00 98.31 73 ALA A O 1
ATOM 580 N N . PHE A 1 74 ? -3.680 2.140 -7.766 1.00 97.69 74 PHE A N 1
ATOM 581 C CA . PHE A 1 74 ? -3.610 1.453 -6.488 1.00 97.69 74 PHE A CA 1
ATOM 582 C C . PHE A 1 74 ? -4.927 0.822 -6.076 1.00 97.69 74 PHE A C 1
ATOM 584 O O . PHE A 1 74 ? -6.012 1.275 -6.446 1.00 97.69 74 PHE A O 1
ATOM 591 N N . HIS A 1 75 ? -4.813 -0.225 -5.268 1.00 98.44 75 HIS A N 1
ATOM 592 C CA . HIS A 1 75 ? -5.919 -0.875 -4.580 1.00 98.44 75 HIS A CA 1
ATOM 593 C C . HIS A 1 75 ? -5.475 -1.223 -3.164 1.00 98.44 75 HIS A C 1
ATOM 595 O O . HIS A 1 75 ? -4.457 -1.885 -2.994 1.00 98.44 75 HIS A O 1
ATOM 601 N N . VAL A 1 76 ? -6.226 -0.772 -2.165 1.00 97.81 76 VAL A N 1
ATOM 602 C CA . VAL A 1 76 ? -6.000 -1.045 -0.744 1.00 97.81 76 VAL A CA 1
ATOM 603 C C . VAL A 1 76 ? -7.230 -1.736 -0.176 1.00 97.81 76 VAL A C 1
ATOM 605 O O . VAL A 1 76 ? -8.352 -1.314 -0.452 1.00 97.81 76 VAL A O 1
ATOM 608 N N . VAL A 1 77 ? -7.025 -2.767 0.638 1.00 98.38 77 VAL A N 1
ATOM 609 C CA . VAL A 1 77 ? -8.073 -3.440 1.414 1.00 98.38 77 VAL A CA 1
ATOM 610 C C . VAL A 1 77 ? -7.591 -3.675 2.837 1.00 98.38 77 VAL A C 1
ATOM 612 O O . VAL A 1 77 ? -6.424 -3.989 3.043 1.00 98.38 77 VAL A O 1
ATOM 615 N N . GLY A 1 78 ? -8.459 -3.552 3.835 1.00 97.75 78 GLY A N 1
ATOM 616 C CA . GLY A 1 78 ? -8.055 -3.834 5.211 1.00 97.75 78 GLY A CA 1
ATOM 617 C C . GLY A 1 78 ? -9.162 -3.686 6.235 1.00 97.75 78 GLY A C 1
ATOM 618 O O . GLY A 1 78 ? -10.264 -3.228 5.928 1.00 97.75 78 GLY A O 1
ATOM 619 N N . ILE A 1 79 ? -8.845 -4.061 7.472 1.00 97.81 79 ILE A N 1
ATOM 620 C CA . ILE A 1 79 ? -9.713 -3.868 8.635 1.00 97.81 79 ILE A CA 1
ATOM 621 C C . ILE A 1 79 ? -9.073 -2.826 9.540 1.00 97.81 79 ILE A C 1
ATOM 623 O O . ILE A 1 79 ? -7.884 -2.867 9.848 1.00 97.81 79 ILE A O 1
ATOM 627 N N . ASN A 1 80 ? -9.885 -1.871 9.966 1.00 97.19 80 ASN A N 1
ATOM 628 C CA . ASN A 1 80 ? -9.458 -0.758 10.788 1.00 97.19 80 ASN A CA 1
ATOM 629 C C . ASN A 1 80 ? -10.348 -0.661 12.022 1.00 97.19 80 ASN A C 1
ATOM 631 O O . ASN A 1 80 ? -11.532 -0.999 11.992 1.00 97.19 80 ASN A O 1
ATOM 635 N N . LYS A 1 81 ? -9.768 -0.150 13.103 1.00 96.75 81 LYS A N 1
ATOM 636 C CA . LYS A 1 81 ? -10.481 0.233 14.314 1.00 96.75 81 LYS A CA 1
ATOM 637 C C . LYS A 1 81 ? -10.132 1.660 14.696 1.00 96.75 81 LYS A C 1
ATOM 639 O O . LYS A 1 81 ? -8.992 2.083 14.524 1.00 96.75 81 LYS A O 1
ATOM 644 N N . VAL A 1 82 ? -11.093 2.378 15.256 1.00 95.81 82 VAL A N 1
ATOM 645 C CA . VAL A 1 82 ? -10.868 3.658 15.927 1.00 95.81 82 VAL A CA 1
ATOM 646 C C . VAL A 1 82 ? -11.295 3.493 17.372 1.00 95.81 82 VAL A C 1
ATOM 648 O O . VAL A 1 82 ? -12.459 3.213 17.644 1.00 95.81 82 VAL A O 1
ATOM 651 N N . ALA A 1 83 ? -10.346 3.654 18.287 1.00 93.12 83 ALA A N 1
ATOM 652 C CA . ALA A 1 83 ? -10.577 3.587 19.723 1.00 93.12 83 ALA A CA 1
ATOM 653 C C . ALA A 1 83 ? -9.844 4.750 20.390 1.00 93.12 83 ALA A C 1
ATOM 655 O O . ALA A 1 83 ? -8.679 5.007 20.082 1.00 93.12 83 ALA A O 1
ATOM 656 N N . GLY A 1 84 ? -10.528 5.488 21.268 1.00 89.94 84 GLY A N 1
ATOM 657 C CA . GLY A 1 84 ? -9.932 6.661 21.921 1.00 89.94 84 GLY A CA 1
ATOM 658 C C . GLY A 1 84 ? -9.437 7.723 20.928 1.00 89.94 84 GLY A C 1
ATOM 659 O O . GLY A 1 84 ? -8.398 8.338 21.152 1.00 89.94 84 GLY A O 1
ATOM 660 N N . GLY A 1 85 ? -10.140 7.885 19.799 1.00 88.88 85 GLY A N 1
ATOM 661 C CA . GLY A 1 85 ? -9.807 8.855 18.750 1.00 88.88 85 GLY A CA 1
ATOM 662 C C . GLY A 1 85 ? -8.591 8.503 17.887 1.00 88.88 85 GLY A C 1
ATOM 663 O O . GLY A 1 85 ? -8.211 9.317 17.056 1.00 88.88 85 GLY A O 1
ATOM 664 N N . LYS A 1 86 ? -7.987 7.320 18.061 1.00 92.94 86 LYS A N 1
ATOM 665 C CA . LYS A 1 86 ? -6.847 6.863 17.257 1.00 92.94 86 LYS A CA 1
ATOM 666 C C . LYS A 1 86 ? -7.247 5.719 16.349 1.00 92.94 86 LYS A C 1
ATOM 668 O O . LYS A 1 86 ? -7.812 4.728 16.825 1.00 92.94 86 LYS A O 1
ATOM 673 N N . ARG A 1 87 ? -6.908 5.824 15.066 1.00 94.19 87 ARG A N 1
ATOM 674 C CA . ARG A 1 87 ? -7.042 4.710 14.133 1.00 94.19 87 ARG A CA 1
ATOM 675 C C . ARG A 1 87 ? -5.850 3.765 14.217 1.00 94.19 87 ARG A C 1
ATOM 677 O O . ARG A 1 87 ? -4.696 4.188 14.165 1.00 94.19 87 ARG A O 1
ATOM 684 N N . VAL A 1 88 ? -6.161 2.476 14.270 1.00 96.12 88 VAL A N 1
ATOM 685 C CA . VAL A 1 88 ? -5.213 1.385 14.046 1.00 96.12 88 VAL A CA 1
ATOM 686 C C . VAL A 1 88 ? -5.783 0.470 12.975 1.00 96.12 88 VAL A C 1
ATOM 688 O O . VAL A 1 88 ? -6.984 0.194 12.988 1.00 96.12 88 VAL A O 1
ATOM 691 N N . GLY A 1 89 ? -4.963 -0.011 12.052 1.00 95.38 89 GLY A N 1
ATOM 692 C CA . GLY A 1 89 ? -5.445 -0.953 11.052 1.00 95.38 89 GLY A CA 1
ATOM 693 C C . GLY A 1 89 ? -4.345 -1.702 10.334 1.00 95.38 89 GLY A C 1
ATOM 694 O O . GLY A 1 89 ? -3.259 -1.165 10.122 1.00 95.38 89 GLY A O 1
ATOM 695 N N . ASP A 1 90 ? -4.702 -2.909 9.920 1.00 96.00 90 ASP A N 1
ATOM 696 C CA . ASP A 1 90 ? -3.880 -3.795 9.113 1.00 96.00 90 ASP A CA 1
ATOM 697 C C . ASP A 1 90 ? -4.502 -3.837 7.720 1.00 96.00 90 ASP A C 1
ATOM 699 O O . ASP A 1 90 ? -5.675 -4.193 7.538 1.00 96.00 90 ASP A O 1
ATOM 703 N N . ASN A 1 91 ? -3.738 -3.385 6.733 1.00 97.44 91 ASN A N 1
ATOM 704 C CA . ASN A 1 91 ? -4.209 -3.255 5.366 1.00 97.44 91 ASN A CA 1
ATOM 705 C C . ASN A 1 91 ? -3.198 -3.891 4.418 1.00 97.44 91 ASN A C 1
ATOM 707 O O . ASN A 1 91 ? -2.005 -3.940 4.692 1.00 97.44 91 ASN A O 1
ATOM 711 N N . TYR A 1 92 ? -3.685 -4.321 3.268 1.00 98.06 92 TYR A N 1
ATOM 712 C CA . TYR A 1 92 ? -2.893 -4.789 2.147 1.00 98.06 92 TYR A CA 1
ATOM 713 C C . TYR A 1 92 ? -3.093 -3.835 0.989 1.00 98.06 92 TYR A C 1
ATOM 715 O O . TYR A 1 92 ? -4.209 -3.370 0.746 1.00 98.06 92 TYR A O 1
ATOM 723 N N . PHE A 1 93 ? -2.024 -3.558 0.258 1.00 97.06 93 PHE A N 1
ATOM 724 C CA . PHE A 1 93 ? -2.085 -2.712 -0.917 1.00 97.06 93 PHE A CA 1
ATOM 725 C C . PHE A 1 93 ? -1.448 -3.387 -2.120 1.00 97.06 93 PHE A C 1
ATOM 727 O O . PHE A 1 93 ? -0.592 -4.267 -2.015 1.00 97.06 93 PHE A O 1
ATOM 734 N N . LYS A 1 94 ? -1.870 -2.917 -3.286 1.00 97.81 94 LYS A N 1
ATOM 735 C CA . LYS A 1 94 ? -1.275 -3.213 -4.574 1.00 97.81 94 LYS A CA 1
ATOM 736 C C . LYS A 1 94 ? -1.100 -1.912 -5.339 1.00 97.81 94 LYS A C 1
ATOM 738 O O . LYS A 1 94 ? -2.081 -1.190 -5.498 1.00 97.81 94 LYS A O 1
ATOM 743 N N . PHE A 1 95 ? 0.097 -1.666 -5.860 1.00 97.00 95 PHE A N 1
ATOM 744 C CA . PHE A 1 95 ? 0.338 -0.689 -6.919 1.00 97.00 95 PHE A CA 1
ATOM 745 C C . PHE A 1 95 ? 0.516 -1.402 -8.255 1.00 97.00 95 PHE A C 1
ATOM 747 O O . PHE A 1 95 ? 1.096 -2.484 -8.306 1.00 97.00 95 PHE A O 1
ATOM 754 N N . ILE A 1 96 ? 0.014 -0.793 -9.322 1.00 98.06 96 ILE A N 1
ATOM 755 C CA . ILE A 1 96 ? 0.247 -1.196 -10.707 1.00 98.06 96 ILE A CA 1
ATOM 756 C C . ILE A 1 96 ? 0.748 0.045 -11.427 1.00 98.06 96 ILE A C 1
ATOM 758 O O . ILE A 1 96 ? 0.039 1.051 -11.480 1.00 98.06 96 ILE A O 1
ATOM 762 N N . ASP A 1 97 ? 1.968 -0.004 -11.935 1.00 95.94 97 ASP A N 1
ATOM 763 C CA . ASP A 1 97 ? 2.522 1.110 -12.688 1.00 95.94 97 ASP A CA 1
ATOM 764 C C . ASP A 1 97 ? 2.009 1.139 -14.145 1.00 95.94 97 ASP A C 1
ATOM 766 O O . ASP A 1 97 ? 1.322 0.208 -14.581 1.00 95.94 97 ASP A O 1
ATOM 770 N N . PRO A 1 98 ? 2.301 2.203 -14.917 1.00 96.62 98 PRO A N 1
ATOM 771 C CA . PRO A 1 98 ? 1.833 2.316 -16.300 1.00 96.62 98 PRO A CA 1
ATOM 772 C C . PRO A 1 98 ? 2.332 1.217 -17.249 1.00 96.62 98 PRO A C 1
ATOM 774 O O . PRO A 1 98 ? 1.695 0.978 -18.274 1.00 96.62 98 PRO A O 1
ATOM 777 N N . ASP A 1 99 ? 3.439 0.551 -16.914 1.00 96.56 99 ASP A N 1
ATOM 778 C CA . ASP A 1 99 ? 4.002 -0.556 -17.692 1.00 96.56 99 ASP A CA 1
ATOM 779 C C . ASP A 1 99 ? 3.326 -1.898 -17.340 1.00 96.56 99 ASP A C 1
ATOM 781 O O . ASP A 1 99 ? 3.556 -2.916 -17.995 1.00 96.56 99 ASP A O 1
ATOM 785 N N . GLY A 1 100 ? 2.458 -1.900 -16.322 1.00 97.06 100 GLY A N 1
ATOM 786 C CA . GLY A 1 100 ? 1.755 -3.072 -15.816 1.00 97.06 100 GLY A CA 1
ATOM 787 C C . GLY A 1 100 ? 2.532 -3.848 -14.755 1.00 97.06 100 GLY A C 1
ATOM 788 O O . GLY A 1 100 ? 2.055 -4.898 -14.316 1.00 97.06 100 GLY A O 1
ATOM 789 N N . ASP A 1 101 ? 3.694 -3.354 -14.318 1.00 97.75 101 ASP A N 1
ATOM 790 C CA . ASP A 1 101 ? 4.432 -3.971 -13.227 1.00 97.75 101 ASP A CA 1
ATOM 791 C C . ASP A 1 101 ? 3.753 -3.689 -11.883 1.00 97.75 101 ASP A C 1
ATOM 793 O O . ASP A 1 101 ? 3.189 -2.622 -11.632 1.00 97.75 101 ASP A O 1
ATOM 797 N N . VAL A 1 102 ? 3.803 -4.683 -11.000 1.00 97.06 102 VAL A N 1
ATOM 798 C CA . VAL A 1 102 ? 3.021 -4.728 -9.769 1.00 97.06 102 VAL A CA 1
ATOM 799 C C . VAL A 1 102 ? 3.934 -4.680 -8.553 1.00 97.06 102 VAL A C 1
ATOM 801 O O . VAL A 1 102 ? 4.953 -5.368 -8.517 1.00 97.06 102 VAL A O 1
ATOM 804 N N . ILE A 1 103 ? 3.508 -3.942 -7.529 1.00 96.75 103 ILE A N 1
ATOM 805 C CA . ILE A 1 103 ? 4.012 -4.033 -6.154 1.00 96.75 103 ILE A CA 1
ATOM 806 C C . ILE A 1 103 ? 2.851 -4.466 -5.265 1.00 96.75 103 ILE A C 1
ATOM 808 O O . ILE A 1 103 ? 1.761 -3.910 -5.374 1.00 96.75 103 ILE A O 1
ATOM 812 N N . VAL A 1 104 ? 3.072 -5.426 -4.373 1.00 97.44 104 VAL A N 1
ATOM 813 C CA . VAL A 1 104 ? 2.122 -5.808 -3.321 1.00 97.44 104 VAL A CA 1
ATOM 814 C C . VAL A 1 104 ? 2.800 -5.651 -1.972 1.00 97.44 104 VAL A C 1
ATOM 816 O O . VAL A 1 104 ? 3.973 -6.004 -1.815 1.00 97.44 104 VAL A O 1
ATOM 819 N N . GLY A 1 105 ? 2.061 -5.143 -0.993 1.00 96.50 105 GLY A N 1
ATOM 820 C CA . GLY A 1 105 ? 2.588 -4.965 0.346 1.00 96.50 105 GLY A CA 1
ATOM 821 C C . GLY A 1 105 ? 1.531 -4.838 1.430 1.00 96.50 105 GLY A C 1
ATOM 822 O O . GLY A 1 105 ? 0.329 -4.956 1.183 1.00 96.50 105 GLY A O 1
ATOM 823 N N . GLU A 1 106 ? 2.021 -4.583 2.634 1.00 96.81 106 GLU A N 1
ATOM 824 C CA . GLU A 1 106 ? 1.240 -4.328 3.839 1.00 96.81 106 GLU A CA 1
ATOM 825 C C . GLU A 1 106 ? 1.338 -2.856 4.241 1.00 96.81 106 GLU A C 1
ATOM 827 O O . GLU A 1 106 ? 2.383 -2.219 4.114 1.00 96.81 106 GLU A O 1
ATOM 832 N N . LEU A 1 107 ? 0.227 -2.314 4.723 1.00 94.69 107 LEU A N 1
ATOM 833 C CA . LEU A 1 107 ? 0.103 -0.963 5.241 1.00 94.69 107 LEU A CA 1
ATOM 834 C C . LEU A 1 107 ? -0.447 -1.038 6.666 1.00 94.69 107 LEU A C 1
ATOM 836 O O . LEU A 1 107 ? -1.656 -1.196 6.879 1.00 94.69 107 LEU A O 1
ATOM 840 N N . SER A 1 108 ? 0.453 -0.868 7.628 1.00 94.31 108 SER A N 1
ATOM 841 C CA . SER A 1 108 ? 0.117 -0.741 9.041 1.00 94.31 108 SER A CA 1
ATOM 842 C C . SER A 1 108 ? -0.173 0.719 9.353 1.00 94.31 108 SER A C 1
ATOM 844 O O . SER A 1 108 ? 0.650 1.603 9.105 1.00 94.31 108 SER A O 1
ATOM 846 N N . VAL A 1 109 ? -1.358 0.985 9.889 1.00 92.12 109 VAL A N 1
ATOM 847 C CA . VAL A 1 109 ? -1.781 2.325 10.299 1.00 92.12 109 VAL A CA 1
ATOM 848 C C . VAL A 1 109 ? -1.747 2.386 11.814 1.00 92.12 109 VAL A C 1
ATOM 850 O O . VAL A 1 109 ? -2.431 1.607 12.473 1.00 92.12 109 VAL A O 1
ATOM 853 N N . VAL A 1 110 ? -0.985 3.331 12.356 1.00 91.94 110 VAL A N 1
ATOM 854 C CA . VAL A 1 110 ? -1.019 3.727 13.766 1.00 91.94 110 VAL A CA 1
ATOM 855 C C . VAL A 1 110 ? -0.975 5.248 13.766 1.00 91.94 110 VAL A C 1
ATOM 857 O O . VAL A 1 110 ? 0.097 5.842 13.741 1.00 91.94 110 VAL A O 1
ATOM 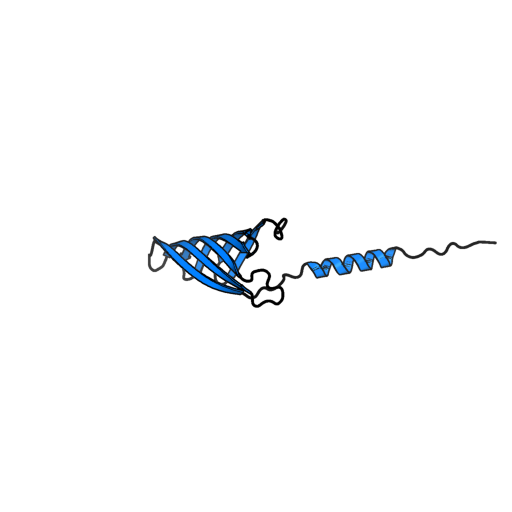860 N N . GLU A 1 111 ? -2.146 5.885 13.711 1.00 86.31 111 GLU A N 1
ATOM 861 C CA . GLU A 1 111 ? -2.224 7.331 13.473 1.00 86.31 111 GLU A CA 1
ATOM 862 C C . GLU A 1 111 ? -1.357 8.150 14.454 1.00 86.31 111 GLU A C 1
ATOM 864 O O . GLU A 1 111 ? -1.377 7.884 15.664 1.00 86.31 111 GLU A O 1
ATOM 869 N N . PRO A 1 112 ? -0.630 9.172 13.954 1.00 86.81 112 PRO A N 1
ATOM 870 C CA . PRO A 1 112 ? -0.666 9.715 12.585 1.00 86.81 112 PRO A CA 1
ATOM 871 C C . PRO A 1 112 ? 0.230 8.975 11.575 1.00 86.81 112 PRO A C 1
ATOM 873 O O . PRO A 1 112 ? 0.251 9.330 10.397 1.00 86.81 112 PRO A O 1
ATOM 876 N N . GLU A 1 113 ? 0.974 7.969 12.022 1.00 88.50 113 GLU A N 1
ATOM 877 C CA . GLU A 1 113 ? 1.976 7.279 11.222 1.00 88.50 113 GLU A CA 1
ATOM 878 C C . GLU A 1 113 ? 1.371 6.142 10.392 1.00 88.50 113 GLU A C 1
ATOM 880 O O . GLU A 1 113 ? 0.353 5.520 10.726 1.00 88.50 113 GLU A O 1
ATOM 885 N N . LYS A 1 114 ? 2.026 5.878 9.266 1.00 88.88 114 LYS A N 1
ATOM 886 C CA . LYS A 1 114 ? 1.714 4.779 8.362 1.00 88.88 114 LYS A CA 1
ATOM 887 C C . LYS A 1 114 ? 3.020 4.114 7.969 1.00 88.88 114 LYS A C 1
ATOM 889 O O . LYS A 1 114 ? 3.923 4.786 7.478 1.00 88.88 114 LYS A O 1
ATOM 894 N N . THR A 1 115 ? 3.099 2.806 8.146 1.00 91.44 115 THR A N 1
ATOM 895 C CA . THR A 1 115 ? 4.245 2.012 7.712 1.00 91.44 115 THR A CA 1
ATOM 896 C C . THR A 1 115 ? 3.825 1.178 6.520 1.00 91.44 115 THR A C 1
ATOM 898 O O . THR A 1 115 ? 2.862 0.419 6.601 1.00 91.44 115 THR A O 1
ATOM 901 N N . MET A 1 116 ? 4.544 1.339 5.414 1.00 90.75 116 MET A N 1
ATOM 902 C CA . MET A 1 116 ? 4.335 0.580 4.193 1.00 90.75 116 MET A CA 1
ATOM 903 C C . MET A 1 116 ? 5.486 -0.412 4.031 1.00 90.75 116 MET A C 1
ATOM 905 O O . MET A 1 116 ? 6.644 -0.006 3.980 1.00 90.75 116 MET A O 1
ATOM 909 N N . THR A 1 117 ? 5.175 -1.700 3.946 1.00 93.31 117 THR A N 1
ATOM 910 C CA . THR A 1 117 ? 6.163 -2.769 3.774 1.00 93.31 117 THR A CA 1
ATOM 911 C C . THR A 1 117 ? 5.929 -3.464 2.444 1.00 93.31 117 THR A C 1
ATOM 913 O O . THR A 1 117 ? 4.832 -3.957 2.178 1.00 93.31 117 THR A O 1
ATOM 916 N N . PHE A 1 118 ? 6.955 -3.510 1.595 1.00 93.50 118 PHE A N 1
ATOM 917 C CA . PHE A 1 118 ? 6.877 -4.202 0.316 1.00 93.50 118 PHE A CA 1
ATOM 918 C C . PHE A 1 118 ? 7.108 -5.700 0.503 1.00 93.50 118 PHE A C 1
ATOM 920 O O . PHE A 1 118 ? 8.086 -6.124 1.109 1.00 93.50 118 PHE A O 1
ATOM 927 N N . LEU A 1 119 ? 6.195 -6.513 -0.025 1.00 95.56 119 LEU A N 1
ATOM 928 C CA . LEU A 1 119 ? 6.238 -7.970 0.125 1.00 95.56 119 LEU A CA 1
ATOM 929 C C . LEU A 1 119 ? 6.579 -8.677 -1.183 1.00 95.56 119 LEU A C 1
ATOM 931 O O . LEU A 1 119 ? 7.210 -9.735 -1.184 1.00 95.56 119 LEU A O 1
ATOM 935 N N . TYR A 1 120 ? 6.130 -8.119 -2.305 1.00 95.81 120 TYR A N 1
ATOM 936 C CA . TYR A 1 120 ? 6.288 -8.724 -3.617 1.00 95.81 120 TYR A CA 1
ATOM 937 C C . TYR A 1 120 ? 6.329 -7.662 -4.713 1.00 95.81 120 TYR A C 1
ATOM 939 O O . TYR A 1 120 ? 5.616 -6.662 -4.643 1.00 95.81 120 TYR A O 1
ATOM 947 N N . GLY A 1 121 ? 7.122 -7.913 -5.756 1.00 96.75 121 GLY A N 1
ATOM 948 C CA . GLY A 1 121 ? 7.216 -7.045 -6.924 1.00 96.75 121 GLY A CA 1
ATOM 949 C C . GLY A 1 121 ? 7.473 -7.814 -8.222 1.00 96.75 121 GLY A C 1
ATOM 950 O O . GLY A 1 121 ? 8.143 -8.852 -8.217 1.00 96.75 121 GLY A O 1
ATOM 951 N N . THR A 1 122 ? 6.958 -7.300 -9.341 1.00 97.56 122 THR A N 1
ATOM 952 C CA . THR A 1 122 ? 7.224 -7.802 -10.705 1.00 97.56 122 THR A CA 1
ATOM 953 C C . THR A 1 122 ? 8.090 -6.832 -11.509 1.00 97.56 122 THR A C 1
ATOM 955 O O . THR A 1 122 ? 8.365 -5.731 -11.051 1.00 97.56 122 THR A O 1
ATOM 958 N N . GLY A 1 123 ? 8.566 -7.277 -12.681 1.00 95.69 123 GLY A N 1
ATOM 959 C CA . GLY A 1 123 ? 9.442 -6.515 -13.585 1.00 95.69 123 GLY A CA 1
ATOM 960 C C . GLY A 1 123 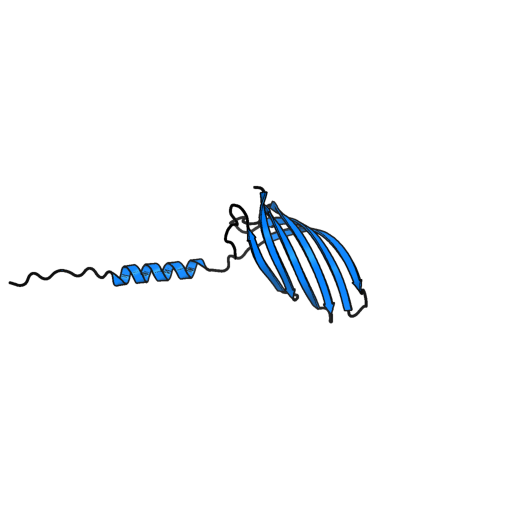? 10.487 -5.659 -12.874 1.00 95.69 123 GLY A C 1
ATOM 961 O O . GLY A 1 123 ? 11.369 -6.224 -12.220 1.00 95.69 123 GLY A O 1
ATOM 962 N N . LYS A 1 124 ? 10.393 -4.327 -12.989 1.00 92.50 124 LYS A N 1
ATOM 963 C CA . LYS A 1 124 ? 11.366 -3.395 -12.383 1.00 92.50 124 LYS A CA 1
ATOM 964 C C . LYS A 1 124 ? 11.338 -3.353 -10.851 1.00 92.50 124 LYS A C 1
ATOM 966 O O . LYS A 1 124 ? 12.311 -2.925 -10.240 1.00 92.50 124 LYS A O 1
ATOM 971 N N . TRP A 1 125 ? 10.268 -3.846 -10.233 1.00 92.94 125 TRP A N 1
ATOM 972 C CA . TRP A 1 125 ? 10.099 -3.948 -8.781 1.00 92.94 125 TRP A CA 1
ATOM 973 C C . TRP A 1 125 ? 10.548 -5.299 -8.210 1.00 92.94 125 TRP A C 1
ATOM 975 O O . TRP A 1 125 ? 10.431 -5.536 -7.007 1.00 92.94 125 TRP A O 1
ATOM 985 N N . LYS A 1 126 ? 11.056 -6.223 -9.037 1.00 94.62 126 LYS A N 1
ATOM 986 C CA . LYS A 1 126 ? 11.561 -7.515 -8.547 1.00 94.62 126 LYS A CA 1
ATOM 987 C C . LYS A 1 126 ? 12.690 -7.317 -7.537 1.00 94.62 126 LYS A C 1
ATOM 989 O O . LYS A 1 126 ? 13.669 -6.633 -7.809 1.00 94.62 126 LYS A O 1
ATOM 994 N N . GLY A 1 127 ? 12.580 -8.009 -6.405 1.00 88.44 127 GLY A N 1
ATOM 995 C CA . GLY A 1 127 ? 13.595 -7.996 -5.350 1.00 88.44 127 GLY A CA 1
ATOM 996 C C . GLY A 1 127 ? 13.461 -6.849 -4.349 1.00 88.44 127 GLY A C 1
ATOM 997 O O . GLY A 1 127 ? 14.284 -6.775 -3.440 1.00 88.44 127 GLY A O 1
ATOM 998 N N . ILE A 1 128 ? 12.432 -6.004 -4.478 1.00 83.44 128 ILE A N 1
ATOM 999 C CA . ILE A 1 128 ? 12.111 -4.995 -3.471 1.00 83.44 128 ILE A CA 1
ATOM 1000 C C . ILE A 1 128 ? 11.730 -5.666 -2.140 1.00 83.44 128 ILE A C 1
ATOM 1002 O O . ILE A 1 128 ? 11.020 -6.677 -2.134 1.00 83.44 128 ILE A O 1
ATOM 1006 N N . LYS A 1 129 ? 12.251 -5.133 -1.034 1.00 67.06 129 LYS A N 1
ATOM 1007 C CA . LYS A 1 129 ? 11.971 -5.532 0.349 1.00 67.06 129 LYS A CA 1
ATOM 1008 C C . LYS A 1 129 ? 12.031 -4.301 1.236 1.00 67.06 129 LYS A C 1
ATOM 1010 O O . LYS A 1 129 ? 12.905 -3.453 0.946 1.00 67.06 129 LYS A O 1
#

Radius of gyration: 23.52 Å; chains: 1; bounding box: 93×24×40 Å

Secondary structure (DSSP, 8-state):
----------HHHHHHHHHHHHGGG------EEEEEEEEEEEEEEETTEEEEEEEEEEEEEE-STT-TTTT-EEEEEEEEEEETTEEEEEEEEEEE-TTS-EEEEEEEEETTEEEEEEEEE-GGGTT--

Foldseek 3Di:
DDDDDDDDPPPVVVVVVVVVVVVVPDPDDWDKDWDKDKDWAWPDDPPQKTKIKIWIWTFIDTPDPVRPRHRWTKIKIWIWMAHPNWIWIKMKMWTQHPVRKIWIWIWTDTPPDIDTATDAIDDVCHPGD

Sequence (129 aa):
MHSGKRFIPIIPLFLSLFIFVQFAQAETPFDITECASITITMVSDIKEFMVFGLEAKGIVFSHHENKAFNNCAFHVVGINKVAGGKRVGDNYFKFIDPDGDVIVGELSVVEPEKTMTFLYGTGKWKGIK